Protein AF-A0A836VH60-F1 (afdb_monomer_lite)

Secondary structure (DSSP, 8-state):
-TT---B--B-IIIIIITS-HHHHHHHHHHHHHTT--B--BSSPPPTT--HHHHHHHHHHHHHHHHHHHHHT-

Foldseek 3Di:
DPDDAAAEDQEQVPQQQPHALVSLLVVLLVCVVVVRPHYDHRDDHDPNGDPRNRVSNVVSVVVSVVVVVVVVD

Structure (mmCIF, N/CA/C/O backbone):
data_AF-A0A836VH60-F1
#
_entry.id   AF-A0A836VH60-F1
#
loop_
_atom_site.group_PDB
_atom_site.id
_atom_site.type_symbol
_atom_site.label_atom_id
_atom_site.label_alt_id
_atom_site.label_comp_id
_atom_site.label_asym_id
_atom_site.label_entity_id
_atom_site.label_seq_id
_atom_site.pdbx_PDB_ins_code
_atom_site.Cartn_x
_atom_site.Cartn_y
_atom_site.Cartn_z
_atom_site.occupancy
_atom_site.B_iso_or_equiv
_atom_site.auth_seq_id
_atom_site.auth_comp_id
_atom_site.auth_asym_id
_atom_site.auth_atom_id
_atom_site.pdbx_PDB_model_num
ATOM 1 N N . GLY A 1 1 ? 15.718 10.524 -14.406 1.00 56.91 1 GLY A N 1
ATOM 2 C CA . GLY A 1 1 ? 14.862 11.381 -13.563 1.00 56.91 1 GLY A CA 1
ATOM 3 C C . GLY A 1 1 ? 15.132 11.044 -12.118 1.00 56.91 1 GLY A C 1
ATOM 4 O O . GLY A 1 1 ? 14.224 10.665 -11.402 1.00 56.91 1 GLY A O 1
ATOM 5 N N . ASP A 1 2 ? 16.387 11.168 -11.685 1.00 64.06 2 ASP A N 1
ATOM 6 C CA . ASP A 1 2 ? 16.931 10.230 -10.685 1.00 64.06 2 ASP A CA 1
ATOM 7 C C . ASP A 1 2 ? 17.097 10.840 -9.292 1.00 64.06 2 ASP A C 1
ATOM 9 O O . ASP A 1 2 ? 17.895 10.374 -8.487 1.00 64.06 2 ASP A O 1
ATOM 13 N N . ARG A 1 3 ? 16.373 11.930 -9.012 1.00 77.31 3 ARG A N 1
ATOM 14 C CA . ARG A 1 3 ? 16.464 12.651 -7.731 1.00 77.31 3 ARG A CA 1
ATOM 15 C C . ARG A 1 3 ? 15.211 12.536 -6.866 1.00 77.31 3 ARG A C 1
ATOM 17 O O . ARG A 1 3 ? 15.242 13.002 -5.734 1.00 77.31 3 ARG A O 1
ATOM 24 N N . ILE A 1 4 ? 14.119 11.967 -7.389 1.00 74.75 4 ILE A N 1
ATOM 25 C CA . ILE A 1 4 ? 12.839 11.852 -6.679 1.00 74.75 4 ILE A CA 1
ATOM 26 C C . ILE A 1 4 ? 12.274 10.452 -6.912 1.00 74.75 4 ILE A C 1
ATOM 28 O O . ILE A 1 4 ? 11.996 10.078 -8.049 1.00 74.75 4 ILE A O 1
ATOM 32 N N . SER A 1 5 ? 12.093 9.701 -5.828 1.00 70.31 5 SER A N 1
ATOM 33 C CA . SER A 1 5 ? 11.372 8.429 -5.837 1.00 70.31 5 SER A CA 1
ATOM 34 C C . SER A 1 5 ? 9.896 8.683 -5.555 1.00 70.31 5 SER A C 1
ATOM 36 O O . SER A 1 5 ? 9.565 9.365 -4.585 1.00 70.31 5 SER A O 1
ATOM 38 N N . LEU A 1 6 ? 9.012 8.125 -6.383 1.00 74.44 6 LEU A N 1
ATOM 39 C CA . LEU A 1 6 ? 7.580 8.108 -6.102 1.00 74.44 6 LEU A CA 1
ATOM 40 C C . LEU A 1 6 ? 7.282 7.013 -5.068 1.00 74.44 6 LEU A C 1
ATOM 42 O O . LEU A 1 6 ? 7.737 5.877 -5.209 1.00 74.44 6 LEU A O 1
ATOM 46 N N . VAL A 1 7 ? 6.539 7.383 -4.031 1.00 76.44 7 VAL A N 1
ATOM 47 C CA . VAL A 1 7 ? 6.147 6.530 -2.905 1.00 76.44 7 VAL A CA 1
ATOM 48 C C . VAL A 1 7 ? 4.639 6.662 -2.717 1.00 76.44 7 VAL A C 1
ATOM 50 O O . VAL A 1 7 ? 4.131 7.782 -2.728 1.00 76.44 7 VAL A O 1
ATOM 53 N N . GLY A 1 8 ? 3.935 5.545 -2.538 1.00 78.94 8 GLY A N 1
ATOM 54 C CA . GLY A 1 8 ? 2.473 5.506 -2.411 1.00 78.94 8 GLY A CA 1
ATOM 55 C C . GLY A 1 8 ? 1.869 4.494 -3.385 1.00 78.94 8 GLY A C 1
ATOM 56 O O . GLY A 1 8 ? 2.546 3.572 -3.813 1.00 78.94 8 GLY A O 1
ATOM 57 N N . ASN A 1 9 ? 0.610 4.568 -3.784 1.00 85.69 9 ASN A N 1
ATOM 58 C CA . ASN A 1 9 ? -0.422 5.575 -3.559 1.00 85.69 9 ASN A CA 1
ATOM 59 C C . ASN A 1 9 ? -1.777 4.862 -3.436 1.00 85.69 9 ASN A C 1
ATOM 61 O O . ASN A 1 9 ? -2.729 5.224 -4.122 1.00 85.69 9 ASN A O 1
ATOM 65 N N . ILE A 1 10 ? -1.825 3.804 -2.613 1.00 94.38 10 ILE A N 1
ATOM 66 C CA . ILE A 1 10 ? -3.060 3.044 -2.421 1.00 94.38 10 ILE A CA 1
ATOM 67 C C . ILE A 1 10 ? -4.099 3.955 -1.771 1.00 94.38 10 ILE A C 1
ATOM 69 O O . ILE A 1 10 ? -3.830 4.539 -0.716 1.00 94.38 10 ILE A O 1
ATOM 73 N N . ASN A 1 11 ? -5.266 4.063 -2.401 1.00 93.88 11 ASN A N 1
ATOM 74 C CA . ASN A 1 11 ? -6.328 4.964 -1.981 1.00 93.88 11 ASN A CA 1
ATOM 75 C C . ASN A 1 11 ? -6.894 4.558 -0.609 1.00 93.88 11 ASN A C 1
ATOM 77 O O . ASN A 1 11 ? -7.370 3.431 -0.410 1.00 93.88 11 ASN A O 1
ATOM 81 N N . ASN A 1 12 ? -6.870 5.482 0.354 1.00 92.25 12 ASN A N 1
ATOM 82 C CA . ASN A 1 12 ? -7.264 5.168 1.722 1.00 92.25 12 ASN A CA 1
ATOM 83 C C . ASN A 1 12 ? -8.795 5.005 1.857 1.00 92.25 12 ASN A C 1
ATOM 85 O O . ASN A 1 12 ? -9.221 3.947 2.330 1.00 92.25 12 ASN A O 1
ATOM 89 N N . PRO A 1 13 ? -9.654 5.972 1.465 1.00 90.69 13 PRO A N 1
ATOM 90 C CA . PRO A 1 13 ? -11.101 5.832 1.642 1.00 90.69 13 PRO A CA 1
ATOM 91 C C . PRO A 1 13 ? -11.747 4.817 0.696 1.00 90.69 13 PRO A C 1
ATOM 93 O O . PRO A 1 13 ? -12.581 4.019 1.126 1.00 90.69 13 P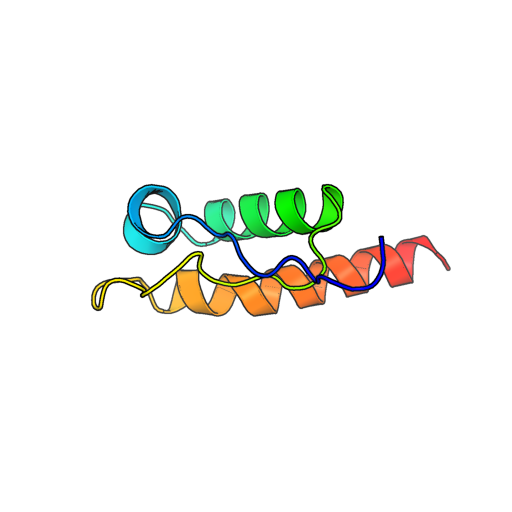RO A O 1
ATOM 96 N N . GLU A 1 14 ? -11.393 4.844 -0.586 1.00 93.00 14 GLU A N 1
ATOM 97 C CA . GLU A 1 14 ? -12.081 4.085 -1.631 1.00 93.00 14 GLU A CA 1
ATOM 98 C C . GLU A 1 14 ? -11.616 2.640 -1.716 1.00 93.00 14 GLU A C 1
ATOM 100 O O . GLU A 1 14 ? -12.447 1.798 -2.046 1.00 93.00 14 GLU A O 1
ATOM 105 N N . THR A 1 15 ? -10.354 2.349 -1.377 1.00 94.62 15 THR A N 1
ATOM 106 C CA . THR A 1 15 ? -9.778 0.999 -1.461 1.00 94.62 15 THR A CA 1
ATOM 107 C C . THR A 1 15 ? -9.521 0.402 -0.084 1.00 94.62 15 THR A C 1
ATOM 109 O O . THR A 1 15 ? -10.148 -0.599 0.267 1.00 94.62 15 THR A O 1
ATOM 112 N N . LEU A 1 16 ? -8.651 1.005 0.735 1.00 94.38 16 LEU A N 1
ATOM 113 C CA . LEU A 1 16 ? -8.266 0.397 2.017 1.00 94.38 16 LEU A CA 1
ATOM 114 C C . LEU A 1 16 ? -9.418 0.340 3.022 1.00 94.38 16 LEU A C 1
ATOM 116 O O . LEU A 1 16 ? -9.575 -0.669 3.710 1.00 94.38 16 LEU A O 1
ATOM 120 N N . TYR A 1 17 ? -10.223 1.396 3.111 1.00 93.00 17 TYR A N 1
ATOM 121 C CA . TYR A 1 17 ? -11.323 1.473 4.069 1.00 93.00 17 TYR A CA 1
ATOM 122 C C . TYR A 1 17 ? -12.602 0.792 3.565 1.00 93.00 17 TYR A C 1
ATOM 124 O O . TYR A 1 17 ? -13.259 0.091 4.331 1.00 93.00 17 TYR A O 1
ATOM 132 N N . SER A 1 18 ? -12.953 0.969 2.286 1.00 91.88 18 SER A N 1
ATOM 133 C CA . SER A 1 18 ? -14.286 0.601 1.773 1.00 91.88 18 SER A CA 1
ATOM 134 C C . SER A 1 18 ? -14.359 -0.721 0.999 1.00 91.88 18 SER A C 1
ATOM 136 O O . SER A 1 18 ? -15.456 -1.117 0.596 1.00 91.88 18 SER A O 1
ATOM 138 N N . LYS A 1 19 ? -13.232 -1.393 0.722 1.00 95.75 19 LYS A N 1
ATOM 139 C CA . LYS A 1 19 ? -13.190 -2.605 -0.125 1.00 95.75 19 LYS A CA 1
ATOM 140 C C . LYS A 1 19 ? -12.561 -3.785 0.613 1.00 95.75 19 LYS A C 1
ATOM 142 O O . LYS A 1 19 ? -12.381 -3.752 1.826 1.00 95.75 19 LYS A O 1
ATOM 147 N N . GLY A 1 20 ? -12.285 -4.855 -0.127 1.00 96.69 20 GLY A N 1
ATOM 148 C CA . GLY A 1 20 ? -11.613 -6.055 0.362 1.00 96.69 20 GLY A CA 1
ATOM 149 C C . GLY A 1 20 ? -10.210 -6.235 -0.229 1.00 96.69 20 GLY A C 1
ATOM 150 O O . GLY A 1 20 ? -9.833 -5.508 -1.157 1.00 96.69 20 GLY A O 1
ATOM 151 N N . PRO A 1 21 ? -9.464 -7.243 0.253 1.00 97.62 21 PRO A N 1
ATOM 152 C CA . PRO A 1 21 ? -8.063 -7.458 -0.103 1.00 97.62 21 PRO A CA 1
ATOM 153 C C . PRO A 1 21 ? -7.857 -7.678 -1.607 1.00 97.62 21 PRO A C 1
ATOM 155 O O . PRO A 1 21 ? -6.890 -7.182 -2.171 1.00 97.62 21 PRO A O 1
ATOM 158 N N . ASP A 1 22 ? -8.789 -8.318 -2.314 1.00 98.00 22 ASP A N 1
ATOM 159 C CA . ASP A 1 22 ? -8.635 -8.533 -3.761 1.00 98.00 22 ASP A CA 1
ATOM 160 C C . ASP A 1 22 ? -8.564 -7.222 -4.560 1.00 98.00 22 ASP A C 1
ATOM 162 O O . ASP A 1 22 ? -7.801 -7.124 -5.522 1.00 98.00 22 ASP A O 1
ATOM 166 N N . VAL A 1 23 ? -9.297 -6.189 -4.126 1.00 97.88 23 VAL A N 1
ATOM 167 C CA . VAL A 1 23 ? -9.238 -4.853 -4.740 1.00 97.88 23 VAL A CA 1
ATOM 168 C C . VAL A 1 23 ? -7.920 -4.163 -4.393 1.00 97.88 23 VAL A C 1
ATOM 170 O O . VAL A 1 23 ? -7.286 -3.591 -5.275 1.00 97.88 23 VAL A O 1
ATOM 173 N N . VAL A 1 24 ? -7.462 -4.286 -3.140 1.00 97.81 24 VAL A N 1
ATOM 174 C CA . VAL A 1 24 ? -6.145 -3.779 -2.715 1.00 97.81 24 VAL A CA 1
ATOM 175 C C . VAL A 1 24 ? -5.035 -4.394 -3.566 1.00 97.81 24 VAL A C 1
ATOM 177 O O . VAL A 1 24 ? -4.180 -3.676 -4.076 1.00 97.81 24 VAL A O 1
ATOM 180 N N . ARG A 1 25 ? -5.065 -5.716 -3.772 1.00 98.06 25 ARG A N 1
ATOM 181 C CA . ARG A 1 25 ? -4.084 -6.437 -4.589 1.00 98.06 25 ARG A CA 1
ATOM 182 C C . ARG A 1 25 ? -4.070 -5.939 -6.030 1.00 98.06 25 ARG A C 1
ATOM 184 O O . ARG A 1 25 ? -2.991 -5.700 -6.567 1.00 98.06 25 ARG A O 1
ATOM 191 N N . ALA A 1 26 ? -5.241 -5.769 -6.642 1.00 97.81 26 ALA A N 1
ATOM 192 C CA . ALA A 1 26 ? -5.343 -5.258 -8.006 1.00 97.81 26 ALA A CA 1
ATOM 193 C C . ALA A 1 26 ? -4.719 -3.857 -8.138 1.00 97.81 26 ALA A C 1
ATOM 195 O O . ALA A 1 26 ? -3.969 -3.604 -9.080 1.00 97.81 26 ALA A O 1
ATOM 196 N N . GLU A 1 27 ? -4.960 -2.973 -7.167 1.00 97.38 27 GLU A N 1
ATOM 197 C CA . GLU A 1 27 ? -4.375 -1.62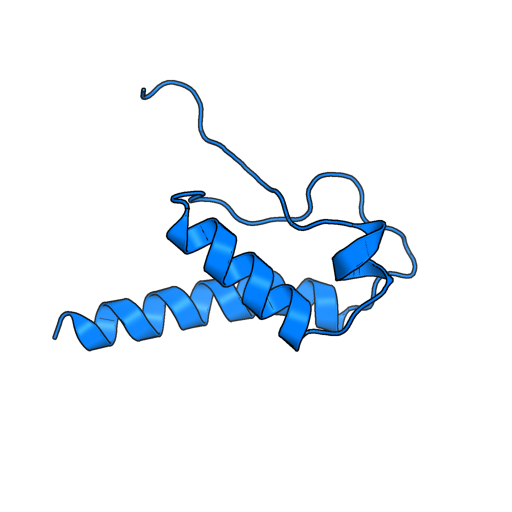9 -7.152 1.00 97.38 27 GLU A CA 1
ATOM 198 C C . GLU A 1 27 ? -2.853 -1.655 -6.933 1.00 97.38 27 GLU A C 1
ATOM 200 O O . GLU A 1 27 ? -2.115 -0.957 -7.627 1.00 97.38 27 GLU A O 1
ATOM 205 N N . VAL A 1 28 ? -2.356 -2.523 -6.042 1.00 96.88 28 VAL A N 1
ATOM 206 C CA . VAL A 1 28 ? -0.911 -2.748 -5.854 1.00 96.88 28 VAL A CA 1
ATOM 207 C C . VAL A 1 28 ? -0.252 -3.197 -7.160 1.00 96.88 28 VAL A C 1
ATOM 209 O O . VAL A 1 28 ? 0.792 -2.661 -7.531 1.00 96.88 28 VAL A O 1
ATOM 212 N N . TYR A 1 29 ? -0.853 -4.154 -7.871 1.00 96.56 29 TYR A N 1
ATOM 213 C CA . TYR A 1 29 ? -0.324 -4.651 -9.145 1.00 96.56 29 TYR A CA 1
ATOM 214 C C . TYR A 1 29 ? -0.299 -3.546 -10.201 1.00 96.56 29 TYR A C 1
ATOM 216 O O . TYR A 1 29 ? 0.732 -3.361 -10.849 1.00 96.56 29 TYR A O 1
ATOM 224 N N . GLY A 1 30 ? -1.384 -2.773 -10.311 1.00 95.44 30 GLY A N 1
ATOM 225 C CA . GLY A 1 30 ? -1.467 -1.629 -11.217 1.00 95.44 30 GLY A CA 1
ATOM 226 C C . GLY A 1 30 ? -0.384 -0.581 -10.947 1.00 95.44 30 GLY A C 1
ATOM 227 O O . GLY A 1 30 ? 0.269 -0.119 -11.880 1.00 95.44 30 GLY A O 1
ATOM 228 N N . ASN A 1 31 ? -0.119 -0.262 -9.677 1.00 94.69 31 ASN A N 1
ATOM 229 C CA . ASN A 1 31 ? 0.937 0.683 -9.299 1.00 94.69 31 ASN A CA 1
ATOM 230 C C . ASN A 1 31 ? 2.336 0.167 -9.668 1.00 94.69 31 ASN A C 1
ATOM 232 O O . ASN A 1 31 ? 3.145 0.908 -10.230 1.00 94.69 31 ASN A O 1
ATOM 236 N N . LEU A 1 32 ? 2.623 -1.111 -9.405 1.00 93.94 32 LEU A N 1
ATOM 237 C CA . LEU A 1 32 ? 3.906 -1.720 -9.767 1.00 93.94 32 LEU A CA 1
ATOM 238 C C . LEU A 1 32 ? 4.103 -1.769 -11.292 1.00 93.94 32 LEU A C 1
ATOM 240 O O . LEU A 1 32 ? 5.201 -1.520 -11.786 1.00 93.94 32 LEU A O 1
ATOM 244 N N . GLU A 1 33 ? 3.041 -2.041 -12.051 1.00 93.19 33 GLU A N 1
ATOM 245 C CA . GLU A 1 33 ? 3.052 -2.035 -13.520 1.00 93.19 33 GLU A CA 1
ATOM 246 C C . GLU A 1 33 ? 3.217 -0.634 -14.110 1.00 93.19 33 GLU A C 1
ATOM 248 O O . GLU A 1 33 ? 3.897 -0.471 -15.123 1.00 93.19 33 GLU A O 1
ATOM 253 N N . ALA A 1 34 ? 2.678 0.383 -13.439 1.00 91.88 34 ALA A N 1
ATOM 254 C CA . ALA A 1 34 ? 2.886 1.790 -13.768 1.00 91.88 34 ALA A CA 1
ATOM 255 C C . ALA A 1 34 ? 4.294 2.303 -13.401 1.00 91.88 34 ALA A C 1
ATOM 257 O O . ALA A 1 34 ? 4.616 3.463 -13.660 1.00 91.88 34 ALA A O 1
ATOM 258 N N . GLY A 1 35 ? 5.146 1.455 -12.812 1.00 89.50 35 GLY A N 1
ATOM 259 C CA . GLY A 1 35 ? 6.519 1.798 -12.454 1.00 89.50 35 GLY A CA 1
ATOM 260 C C . GLY A 1 35 ? 6.649 2.543 -11.127 1.00 89.50 35 GLY A C 1
ATOM 261 O O . GLY A 1 35 ? 7.647 3.235 -10.932 1.00 89.50 35 GLY A O 1
ATOM 262 N N . VAL A 1 36 ? 5.678 2.412 -10.214 1.00 89.88 36 VAL A N 1
ATOM 263 C CA . VAL A 1 36 ? 5.777 2.911 -8.833 1.00 89.88 36 VAL A CA 1
ATOM 264 C C . VAL A 1 36 ? 6.541 1.878 -7.991 1.00 89.88 36 VAL A C 1
ATOM 266 O O . VAL A 1 36 ? 5.990 0.826 -7.669 1.00 89.88 36 VAL A O 1
ATOM 269 N N . PRO A 1 37 ? 7.812 2.125 -7.623 1.00 81.31 37 PRO A N 1
ATOM 270 C CA . PRO A 1 37 ? 8.665 1.088 -7.041 1.00 81.31 37 PRO A CA 1
ATOM 271 C C . PRO A 1 37 ? 8.407 0.851 -5.548 1.00 81.31 37 PRO A C 1
ATOM 273 O O . PRO A 1 37 ? 8.806 -0.182 -5.016 1.00 81.31 37 PRO A O 1
ATOM 276 N N . LEU A 1 38 ? 7.783 1.809 -4.852 1.00 88.38 38 LEU A N 1
ATOM 277 C CA . LEU A 1 38 ? 7.525 1.732 -3.418 1.00 88.38 38 LEU A CA 1
ATOM 278 C C . LEU A 1 38 ? 6.038 1.936 -3.148 1.00 88.38 38 LEU A C 1
ATOM 280 O O . LEU A 1 38 ? 5.542 3.063 -3.168 1.00 88.38 38 LEU A O 1
ATOM 284 N N . VAL A 1 39 ? 5.352 0.822 -2.884 1.00 93.62 39 VAL A N 1
ATOM 285 C CA . VAL A 1 39 ? 3.905 0.794 -2.676 1.00 93.62 39 VAL A CA 1
ATOM 286 C C . VAL A 1 39 ? 3.554 0.909 -1.19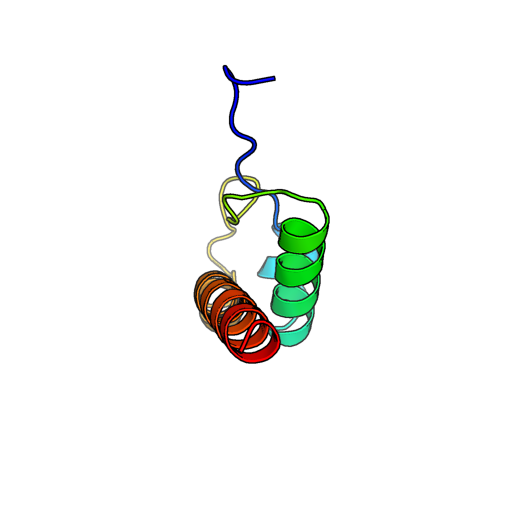9 1.00 93.62 39 VAL A C 1
ATOM 288 O O . VAL A 1 39 ? 4.067 0.170 -0.359 1.00 93.62 39 VAL A O 1
ATOM 291 N N . GLY A 1 40 ? 2.646 1.827 -0.890 1.00 92.62 40 GLY A N 1
ATOM 292 C CA . GLY A 1 40 ? 2.095 2.026 0.445 1.00 92.62 40 GLY A CA 1
ATOM 293 C C . GLY A 1 40 ? 0.795 2.831 0.403 1.00 92.62 40 GLY A C 1
ATOM 294 O O . GLY A 1 40 ? 0.382 3.263 -0.679 1.00 92.62 40 GLY A O 1
ATOM 295 N N . PRO A 1 41 ? 0.147 3.037 1.562 1.00 93.94 41 PRO A N 1
ATOM 296 C CA . PRO A 1 41 ? -0.992 3.944 1.675 1.00 93.94 41 PRO A CA 1
ATOM 297 C C . PRO A 1 41 ? -0.617 5.351 1.199 1.00 93.94 41 PRO A C 1
ATOM 299 O O . PRO A 1 41 ? 0.515 5.792 1.404 1.00 93.94 41 PRO A O 1
ATOM 302 N N . GLU A 1 42 ? -1.556 6.070 0.589 1.00 91.88 42 GLU A N 1
ATOM 303 C CA . GLU A 1 42 ? -1.307 7.430 0.083 1.00 91.88 42 GLU A CA 1
ATOM 304 C C . GLU A 1 42 ? -0.971 8.445 1.195 1.00 91.88 42 GLU A C 1
ATOM 306 O O . GLU A 1 42 ? -0.204 9.382 0.985 1.00 91.88 42 GLU A O 1
ATOM 311 N N . CYS A 1 43 ? -1.561 8.272 2.381 1.00 89.31 43 CYS A N 1
ATOM 312 C CA . CYS A 1 43 ? -1.445 9.182 3.521 1.00 89.31 43 CYS A CA 1
ATOM 313 C C . CYS A 1 43 ? -1.729 8.420 4.833 1.00 89.31 43 CYS A C 1
ATOM 315 O O . CYS A 1 43 ? -1.452 7.226 4.951 1.00 89.31 43 CYS A O 1
ATOM 317 N N . ALA A 1 44 ? -2.312 9.081 5.831 1.00 89.25 44 ALA A N 1
ATOM 318 C CA . ALA A 1 44 ? -2.736 8.467 7.080 1.00 89.25 44 ALA A CA 1
ATOM 319 C C . ALA A 1 44 ? -3.933 7.529 6.862 1.00 89.25 44 ALA A C 1
ATOM 321 O O . ALA A 1 44 ? -4.966 7.924 6.316 1.00 89.25 44 ALA A O 1
ATOM 322 N N . ILE A 1 45 ? -3.789 6.286 7.317 1.00 92.06 45 ILE A N 1
ATOM 323 C CA . ILE A 1 45 ? -4.845 5.277 7.241 1.00 92.06 45 ILE A CA 1
ATOM 324 C C . ILE A 1 45 ? -5.932 5.540 8.300 1.00 92.06 45 ILE A C 1
ATOM 326 O O . ILE A 1 45 ? -5.607 5.844 9.452 1.00 92.06 45 ILE A O 1
ATOM 330 N N . PRO A 1 46 ? -7.225 5.396 7.960 1.00 90.94 46 PRO A N 1
ATOM 331 C CA . PRO A 1 46 ? -8.297 5.395 8.951 1.00 90.94 46 PRO A CA 1
ATOM 332 C C . PRO A 1 46 ? -8.096 4.286 9.988 1.00 90.94 46 PRO A C 1
ATOM 334 O O . PRO A 1 46 ? -7.747 3.160 9.635 1.00 90.94 46 PRO A O 1
ATOM 337 N N . LEU A 1 47 ? -8.389 4.559 11.262 1.00 92.56 47 LEU A N 1
ATOM 338 C CA . LEU A 1 47 ? -8.233 3.574 12.350 1.00 92.56 47 LEU A CA 1
ATOM 339 C C . LEU A 1 47 ? -9.114 2.326 12.184 1.00 92.56 47 LEU A C 1
ATOM 341 O O . LEU A 1 47 ? -8.824 1.278 12.748 1.00 92.56 47 LEU A O 1
ATOM 345 N N . GLN A 1 48 ? -10.195 2.450 11.421 1.00 93.31 48 GLN A N 1
ATOM 346 C CA . GLN A 1 48 ? -11.148 1.380 11.131 1.00 93.31 48 GLN A CA 1
ATOM 347 C C . GLN A 1 48 ? -10.765 0.558 9.889 1.00 93.31 48 GLN A C 1
ATOM 349 O O . GLN A 1 48 ? -11.509 -0.338 9.500 1.00 93.31 48 GLN A O 1
ATOM 354 N N . THR A 1 49 ? -9.630 0.861 9.249 1.00 94.69 49 THR A N 1
ATOM 355 C CA . THR A 1 49 ? -9.135 0.095 8.099 1.00 94.69 49 THR A CA 1
ATOM 356 C C . THR A 1 49 ? -8.917 -1.360 8.498 1.00 94.69 49 THR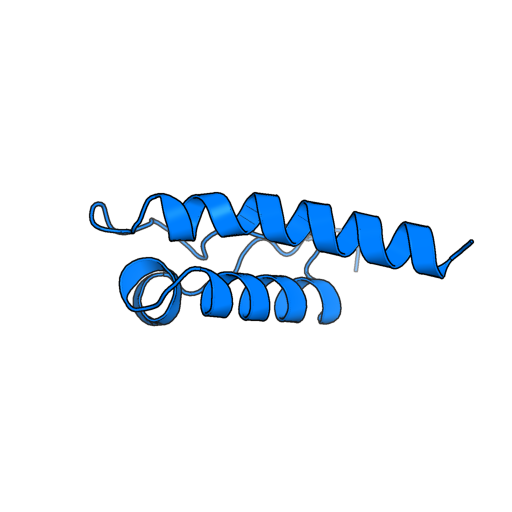 A C 1
ATOM 358 O O . THR A 1 49 ? -8.277 -1.645 9.512 1.00 94.69 49 THR A O 1
ATOM 361 N N . SER A 1 50 ? -9.423 -2.287 7.684 1.00 96.06 50 SER A N 1
ATOM 362 C CA . SER A 1 50 ? -9.227 -3.716 7.921 1.00 96.06 50 SER A CA 1
ATOM 363 C C . SER A 1 50 ? -7.740 -4.075 7.927 1.00 96.06 50 SER A C 1
ATOM 365 O O . SER A 1 50 ? -6.986 -3.705 7.024 1.00 96.06 50 SER A O 1
ATOM 367 N N . ILE A 1 51 ? -7.326 -4.864 8.922 1.00 96.62 51 ILE A N 1
ATOM 368 C CA . ILE A 1 51 ? -5.966 -5.407 8.992 1.00 96.62 51 ILE A CA 1
ATOM 369 C C . ILE A 1 51 ? -5.663 -6.294 7.780 1.00 96.62 51 ILE A C 1
ATOM 371 O O . ILE A 1 51 ? -4.526 -6.297 7.315 1.00 96.62 51 ILE A O 1
ATOM 375 N N . ASP A 1 52 ? -6.656 -7.005 7.243 1.00 97.88 52 ASP A N 1
ATOM 376 C CA . ASP A 1 52 ? -6.460 -7.852 6.064 1.00 97.88 52 ASP A CA 1
ATOM 377 C C . ASP A 1 52 ? -6.144 -7.003 4.828 1.00 97.88 52 ASP A C 1
ATOM 379 O O . ASP A 1 52 ? -5.192 -7.303 4.112 1.00 97.88 52 ASP A O 1
ATOM 383 N N . ASN A 1 53 ? -6.835 -5.871 4.652 1.00 97.31 53 ASN A N 1
ATOM 384 C CA . ASN A 1 53 ? -6.539 -4.920 3.576 1.00 97.31 53 ASN A CA 1
ATOM 385 C C . ASN A 1 53 ? -5.128 -4.328 3.718 1.00 97.31 53 ASN A C 1
ATOM 387 O O . ASN A 1 53 ? -4.401 -4.215 2.736 1.00 97.31 53 ASN A O 1
ATOM 391 N N . LEU A 1 54 ? -4.702 -3.990 4.941 1.00 96.31 54 LEU A N 1
ATOM 392 C CA . LEU A 1 54 ? -3.349 -3.472 5.185 1.00 96.31 54 LEU A CA 1
ATOM 393 C C . LEU A 1 54 ? -2.266 -4.523 4.923 1.00 96.31 54 LEU A C 1
ATOM 395 O O . LEU A 1 54 ? -1.224 -4.212 4.348 1.00 96.31 54 LEU A O 1
ATOM 399 N N . ARG A 1 55 ? -2.501 -5.769 5.351 1.00 97.56 55 ARG A N 1
ATOM 400 C CA . ARG A 1 55 ? -1.582 -6.894 5.126 1.00 97.56 55 ARG A CA 1
ATOM 401 C C . ARG A 1 55 ? -1.480 -7.267 3.658 1.00 97.56 55 ARG A C 1
ATOM 403 O O . ARG A 1 55 ? -0.439 -7.776 3.250 1.00 97.56 55 ARG A O 1
ATOM 410 N N . GLU A 1 56 ? -2.516 -7.000 2.878 1.00 98.12 56 GLU A N 1
ATOM 411 C CA . GLU A 1 56 ? -2.515 -7.332 1.465 1.00 98.12 56 GLU A CA 1
ATOM 412 C C . GLU A 1 56 ? -1.464 -6.549 0.674 1.00 98.12 56 GLU A C 1
ATOM 414 O O . GLU A 1 56 ? -0.859 -7.109 -0.232 1.00 98.12 56 GLU A O 1
ATOM 419 N N . ILE A 1 57 ? -1.149 -5.306 1.061 1.00 96.81 57 ILE A N 1
ATOM 420 C CA . ILE A 1 57 ? -0.120 -4.499 0.385 1.00 96.81 57 ILE A CA 1
ATOM 421 C C . ILE A 1 57 ? 1.235 -5.239 0.309 1.00 96.81 57 ILE A C 1
ATOM 423 O O . ILE A 1 57 ? 1.707 -5.509 -0.799 1.00 96.81 57 ILE A O 1
ATOM 427 N N . PRO A 1 58 ? 1.890 -5.611 1.431 1.00 96.94 58 PRO A N 1
ATOM 428 C CA . PRO A 1 58 ? 3.169 -6.313 1.367 1.00 96.94 58 PRO A CA 1
ATOM 429 C C . PRO A 1 58 ? 3.060 -7.737 0.801 1.00 96.94 58 PRO A C 1
ATOM 431 O O . PRO A 1 58 ? 4.050 -8.239 0.267 1.00 96.94 58 PRO A O 1
ATOM 434 N N . LEU A 1 59 ? 1.907 -8.409 0.913 1.00 98.00 59 LEU A N 1
ATOM 435 C CA . LEU A 1 59 ? 1.698 -9.734 0.312 1.00 98.00 59 LEU A CA 1
ATOM 436 C C . LEU A 1 59 ? 1.693 -9.642 -1.218 1.00 98.00 59 LEU A C 1
ATOM 438 O O . LEU A 1 59 ? 2.505 -10.298 -1.871 1.00 98.00 59 LEU A O 1
ATOM 442 N N . ALA A 1 60 ? 0.871 -8.748 -1.765 1.00 97.38 60 ALA A N 1
ATOM 443 C CA . ALA A 1 60 ? 0.751 -8.494 -3.192 1.00 97.38 60 ALA A CA 1
ATOM 444 C C . ALA A 1 60 ? 2.093 -8.092 -3.825 1.00 97.38 60 ALA A C 1
ATOM 446 O O . ALA A 1 60 ? 2.471 -8.654 -4.852 1.00 97.38 60 ALA A O 1
ATOM 447 N N . VAL A 1 61 ? 2.863 -7.200 -3.184 1.00 96.44 61 VAL A N 1
ATOM 448 C CA . VAL A 1 61 ? 4.212 -6.821 -3.654 1.00 96.44 61 VAL A CA 1
ATOM 449 C C . VAL A 1 61 ? 5.139 -8.041 -3.742 1.00 96.44 61 VAL A C 1
ATOM 451 O O . VAL A 1 61 ? 5.837 -8.233 -4.740 1.00 96.44 61 VAL A O 1
ATOM 454 N N . ARG A 1 62 ? 5.158 -8.899 -2.713 1.00 96.62 62 ARG A N 1
ATOM 455 C CA . ARG A 1 62 ? 6.023 -10.093 -2.685 1.00 96.62 62 ARG A CA 1
ATOM 456 C C . ARG A 1 62 ? 5.647 -11.106 -3.760 1.00 96.62 62 ARG A C 1
ATOM 458 O O . ARG A 1 62 ? 6.543 -11.713 -4.350 1.00 96.62 62 ARG A O 1
ATOM 465 N N . ASP A 1 63 ? 4.356 -11.307 -3.986 1.00 97.50 63 ASP A N 1
ATOM 466 C CA . ASP A 1 63 ? 3.872 -12.261 -4.980 1.00 97.50 63 ASP A CA 1
ATOM 467 C C . ASP A 1 63 ? 4.145 -11.762 -6.404 1.00 97.50 63 ASP A C 1
ATOM 469 O O . ASP A 1 63 ? 4.733 -12.503 -7.191 1.00 97.50 63 ASP A O 1
ATOM 473 N N . TRP A 1 64 ? 3.920 -10.474 -6.680 1.00 96.19 64 TRP A N 1
ATOM 474 C CA . TRP A 1 64 ? 4.241 -9.838 -7.965 1.00 96.19 64 TRP A CA 1
ATOM 475 C C . TRP A 1 64 ? 5.7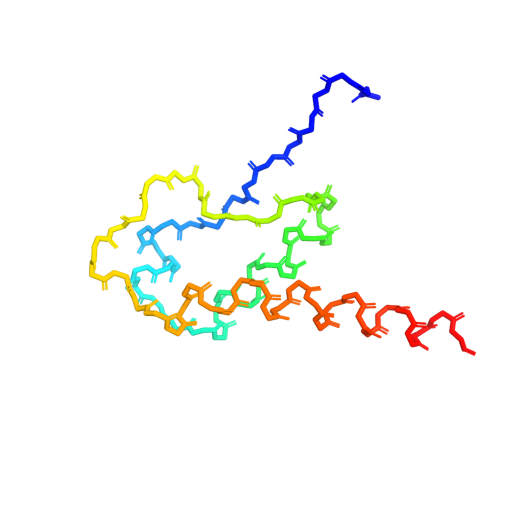14 -10.027 -8.365 1.00 96.19 64 TRP A C 1
ATOM 477 O O . TRP A 1 64 ? 6.031 -10.362 -9.513 1.00 96.19 64 TRP A O 1
ATOM 487 N N . HIS A 1 65 ? 6.640 -9.868 -7.409 1.00 95.00 65 HIS A N 1
ATOM 488 C CA . HIS A 1 65 ? 8.067 -10.112 -7.644 1.00 95.00 65 HIS A CA 1
ATOM 489 C C . HIS A 1 65 ? 8.379 -11.602 -7.857 1.00 95.00 65 HIS A C 1
ATOM 491 O O . HIS A 1 65 ? 9.214 -11.949 -8.699 1.00 95.00 65 HIS A O 1
ATOM 497 N N . ARG A 1 66 ? 7.718 -12.503 -7.117 1.00 96.06 66 ARG A N 1
ATOM 498 C CA . ARG A 1 66 ? 7.892 -13.959 -7.268 1.00 96.06 66 ARG A CA 1
ATOM 499 C C . ARG A 1 66 ? 7.417 -14.448 -8.636 1.00 96.06 66 ARG A C 1
ATOM 501 O O . ARG A 1 66 ? 8.062 -15.298 -9.239 1.00 96.06 66 ARG A O 1
ATOM 508 N N . GLU A 1 67 ? 6.306 -13.921 -9.127 1.00 95.00 67 GLU A N 1
ATOM 509 C CA . GLU A 1 67 ? 5.742 -14.264 -10.433 1.00 95.00 67 GLU A CA 1
ATOM 510 C C . GLU A 1 67 ? 6.662 -13.833 -11.580 1.00 95.00 67 GLU A C 1
ATOM 512 O O . GLU A 1 67 ? 6.975 -14.637 -12.457 1.00 95.00 67 GLU A O 1
ATOM 517 N N . ARG A 1 68 ? 7.186 -12.602 -11.538 1.00 91.38 68 ARG A N 1
ATOM 518 C CA . ARG A 1 68 ? 8.079 -12.079 -12.588 1.00 91.38 68 ARG A CA 1
ATOM 519 C C . ARG A 1 68 ? 9.470 -12.702 -12.581 1.00 91.38 68 ARG A C 1
ATOM 521 O O . ARG A 1 68 ? 10.041 -12.921 -13.642 1.00 91.38 68 ARG A O 1
ATOM 528 N N . SER A 1 69 ? 10.003 -13.032 -11.405 1.00 88.62 69 SER A N 1
ATOM 529 C CA . SER A 1 69 ? 11.264 -13.783 -11.305 1.00 88.62 69 SER A CA 1
ATOM 530 C C . SER A 1 69 ? 11.136 -15.213 -11.835 1.00 88.62 69 SER A C 1
ATOM 532 O O . SER A 1 69 ? 12.098 -15.739 -12.383 1.00 88.62 69 SER A O 1
ATOM 534 N N . ARG A 1 70 ? 9.954 -15.832 -11.722 1.00 80.56 70 ARG A N 1
ATOM 535 C CA . ARG A 1 70 ? 9.667 -17.138 -12.337 1.00 80.56 70 ARG A CA 1
ATOM 536 C C . ARG A 1 70 ? 9.463 -17.052 -13.845 1.00 80.56 70 ARG A C 1
ATOM 538 O O . ARG A 1 70 ? 9.890 -17.961 -14.534 1.00 80.56 70 ARG A O 1
ATOM 545 N N . ALA A 1 71 ? 8.832 -15.992 -14.346 1.00 73.12 71 ALA A N 1
ATOM 546 C CA . ALA A 1 71 ? 8.613 -15.794 -15.781 1.00 73.12 71 ALA A CA 1
ATOM 547 C C . ALA A 1 71 ? 9.899 -15.455 -16.564 1.00 73.12 71 ALA A C 1
ATOM 549 O O . ALA A 1 71 ? 9.912 -15.551 -17.787 1.00 73.12 71 ALA A O 1
ATOM 550 N N . ALA A 1 72 ? 10.958 -15.030 -15.869 1.00 63.72 72 ALA A N 1
ATOM 551 C CA . ALA A 1 72 ? 12.266 -14.723 -16.449 1.00 63.72 72 ALA A CA 1
ATOM 552 C C . ALA A 1 72 ? 13.240 -15.925 -16.479 1.00 63.72 72 ALA A C 1
ATOM 554 O O . ALA A 1 72 ? 14.369 -15.760 -16.942 1.00 63.72 72 ALA A O 1
ATOM 555 N N . ASN A 1 73 ? 12.815 -17.092 -15.980 1.00 50.84 73 ASN A N 1
ATOM 556 C CA . ASN A 1 73 ? 13.542 -18.370 -15.992 1.00 50.84 73 ASN A CA 1
ATOM 557 C C . ASN A 1 73 ? 12.882 -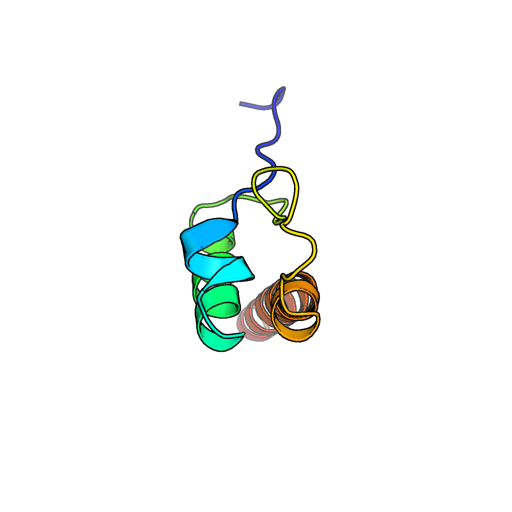19.355 -16.961 1.00 50.84 73 ASN A C 1
ATOM 559 O O . ASN A 1 73 ? 13.612 -20.236 -17.465 1.00 50.84 73 ASN A O 1
#

pLDDT: mean 90.27, std 10.13, range [50.84, 98.12]

Radius of gyration: 12.86 Å; chains: 1; bounding box: 31×31×29 Å

Sequence (73 aa):
GDRISLVGNINNPETLYSKGPDVVRAEVYGNLEAGVPLVGPECAIPLQTSIDNLREIPLAVRDWHRERSRAAN